Protein AF-K8A081-F1 (afdb_monomer_lite)

Secondary structure (DSSP, 8-state):
-HHHH-TTS-----------SPPPEE-TTT--EEE--

Organism: NCBI:txid1073999

pLDDT: mean 89.06, std 8.4, range [61.25, 97.38]

Foldseek 3Di:
DCVVPNDPDDDDDDDDPPDPFDDWDADPVPRHTPDGD

Radius of gyration: 15.83 Å; chains: 1; bounding box: 33×21×32 Å

Structure (mmCIF, N/CA/C/O backbone):
data_AF-K8A081-F1
#
_entry.id   AF-K8A081-F1
#
loop_
_atom_site.group_PDB
_atom_site.id
_atom_site.type_symbol
_atom_site.label_atom_id
_atom_site.label_alt_id
_atom_site.label_comp_id
_atom_site.label_asym_id
_atom_site.label_entity_id
_atom_site.label_seq_id
_atom_site.pdbx_PDB_ins_code
_atom_site.Cartn_x
_atom_site.Cartn_y
_atom_site.Cartn_z
_atom_site.occupancy
_atom_site.B_iso_or_equiv
_atom_site.auth_seq_id
_atom_site.auth_comp_id
_atom_site.auth_asym_id
_atom_site.auth_atom_id
_atom_site.pdbx_PDB_model_num
ATOM 1 N N . MET A 1 1 ? 14.693 1.620 -9.272 1.00 61.25 1 MET A N 1
ATOM 2 C CA . MET A 1 1 ? 14.039 0.295 -9.302 1.00 61.25 1 MET A CA 1
ATOM 3 C C . MET A 1 1 ? 14.839 -0.678 -10.154 1.00 61.25 1 MET A C 1
ATOM 5 O O . MET A 1 1 ? 15.315 -1.647 -9.589 1.00 61.25 1 MET A O 1
ATOM 9 N N . LEU A 1 2 ? 15.112 -0.360 -11.427 1.00 62.12 2 LEU A N 1
ATOM 10 C CA . LEU A 1 2 ? 16.018 -1.148 -12.287 1.00 62.12 2 LEU A CA 1
ATOM 11 C C . LEU A 1 2 ? 17.398 -1.370 -11.635 1.00 62.12 2 LEU A C 1
ATOM 13 O O . LEU A 1 2 ? 17.859 -2.493 -11.520 1.00 62.12 2 LEU A O 1
ATOM 17 N N . ALA A 1 3 ? 17.991 -0.328 -11.039 1.00 73.88 3 ALA A N 1
ATOM 18 C CA . ALA A 1 3 ? 19.267 -0.444 -10.316 1.00 73.88 3 ALA A CA 1
ATOM 19 C C . ALA A 1 3 ? 19.227 -1.309 -9.034 1.00 73.88 3 ALA A C 1
ATOM 21 O O . ALA A 1 3 ? 20.277 -1.608 -8.478 1.00 73.88 3 ALA A O 1
ATOM 22 N N . GLN A 1 4 ? 18.038 -1.668 -8.535 1.00 90.75 4 GLN A N 1
ATOM 23 C CA . GLN A 1 4 ? 17.889 -2.537 -7.360 1.00 90.75 4 GLN A CA 1
ATOM 24 C C . GLN A 1 4 ? 17.460 -3.962 -7.723 1.00 90.75 4 GLN A C 1
ATOM 26 O O . GLN A 1 4 ? 17.833 -4.888 -7.012 1.00 90.75 4 GLN A O 1
ATOM 31 N N . PHE A 1 5 ? 16.695 -4.140 -8.804 1.00 90.31 5 PHE A N 1
ATOM 32 C CA . PHE A 1 5 ? 16.086 -5.427 -9.159 1.00 90.31 5 PHE A CA 1
ATOM 33 C C . PHE A 1 5 ? 16.482 -5.956 -10.550 1.00 90.31 5 PHE A C 1
ATOM 35 O O . PHE A 1 5 ? 16.091 -7.064 -10.900 1.00 90.31 5 PHE A O 1
ATOM 42 N N . GLY A 1 6 ? 17.286 -5.212 -11.315 1.00 89.12 6 GLY A N 1
ATOM 43 C CA . GLY A 1 6 ? 17.661 -5.539 -12.693 1.00 89.12 6 GLY A CA 1
ATOM 44 C C . GLY A 1 6 ? 16.605 -5.132 -13.723 1.00 89.12 6 GLY A C 1
ATOM 45 O O . GLY A 1 6 ? 15.501 -4.710 -13.370 1.00 89.12 6 GLY A O 1
ATOM 46 N N . ASP A 1 7 ? 16.967 -5.254 -15.002 1.00 89.88 7 ASP A N 1
ATOM 47 C CA . ASP A 1 7 ? 16.141 -4.790 -16.125 1.00 89.88 7 ASP A CA 1
ATOM 48 C C . ASP A 1 7 ? 14.971 -5.725 -16.460 1.00 89.88 7 ASP A C 1
ATOM 50 O O . ASP A 1 7 ? 13.941 -5.269 -16.952 1.00 89.88 7 ASP A O 1
ATOM 54 N N . ASP A 1 8 ? 15.086 -7.011 -16.123 1.00 92.69 8 ASP A N 1
ATOM 55 C CA . ASP A 1 8 ? 14.056 -8.022 -16.395 1.00 92.69 8 ASP A CA 1
ATOM 56 C C . ASP A 1 8 ? 12.962 -8.090 -15.314 1.00 92.69 8 ASP A C 1
ATOM 58 O O . ASP A 1 8 ? 12.007 -8.864 -15.423 1.00 92.69 8 ASP A O 1
ATOM 62 N N . PHE A 1 9 ? 13.084 -7.306 -14.238 1.00 92.00 9 PHE A N 1
ATOM 63 C CA . PHE A 1 9 ? 12.089 -7.313 -13.172 1.00 92.00 9 PHE A CA 1
ATOM 64 C C . PHE A 1 9 ? 10.804 -6.609 -13.637 1.00 92.00 9 PHE A C 1
ATOM 66 O O . PHE A 1 9 ? 10.868 -5.464 -14.089 1.00 92.00 9 PHE A O 1
ATOM 73 N N . PRO A 1 10 ? 9.617 -7.224 -13.495 1.00 91.62 10 PRO A N 1
ATOM 74 C CA . PRO A 1 10 ? 8.376 -6.609 -13.945 1.00 91.62 10 PRO A CA 1
ATOM 75 C C . PRO A 1 10 ? 8.044 -5.380 -13.090 1.00 91.62 10 PRO A C 1
ATOM 77 O O . PRO A 1 10 ? 7.735 -5.481 -11.901 1.00 91.62 10 PRO A O 1
ATOM 80 N N . VAL A 1 11 ? 8.090 -4.201 -13.711 1.00 90.56 11 VAL A N 1
ATOM 81 C CA . VAL A 1 11 ? 7.761 -2.919 -13.081 1.00 90.56 11 VAL A CA 1
ATOM 82 C C . VAL A 1 11 ? 6.437 -2.397 -13.621 1.00 90.56 11 VAL A C 1
ATOM 84 O O . VAL A 1 11 ? 6.237 -2.297 -14.830 1.00 90.56 11 VAL A O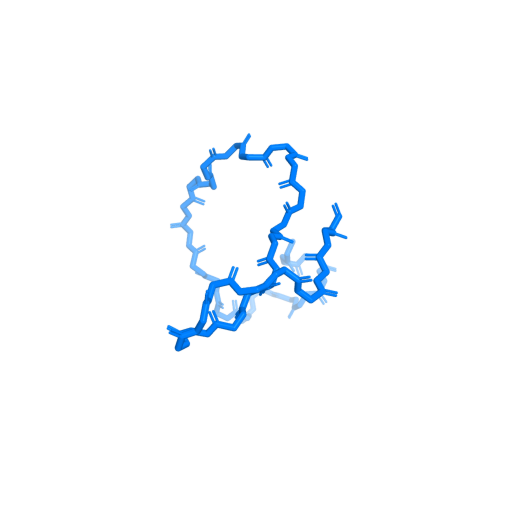 1
ATOM 87 N N . LEU A 1 12 ? 5.544 -1.987 -12.719 1.00 91.50 12 LEU A N 1
ATOM 88 C CA . LEU A 1 12 ? 4.401 -1.169 -13.104 1.00 91.50 12 LEU A CA 1
ATOM 89 C C . LEU A 1 12 ? 4.853 0.287 -13.263 1.00 91.50 12 LEU A C 1
ATOM 91 O O . LEU A 1 12 ? 5.267 0.925 -12.295 1.00 91.50 12 LEU A O 1
ATOM 95 N N . HIS A 1 13 ? 4.749 0.821 -14.476 1.00 90.81 13 HIS A N 1
ATOM 96 C CA . HIS A 1 13 ? 5.066 2.218 -14.753 1.00 90.81 13 HIS A CA 1
ATOM 97 C C . HIS A 1 13 ? 3.855 3.119 -14.491 1.00 90.81 13 HIS A C 1
ATOM 99 O O . HIS A 1 13 ? 2.783 2.921 -15.059 1.00 90.81 13 HIS A O 1
ATOM 105 N N . GLY A 1 14 ? 4.041 4.143 -13.660 1.00 91.75 14 GLY A N 1
ATOM 106 C CA . GLY A 1 14 ? 3.034 5.170 -13.404 1.00 91.75 14 GLY A CA 1
ATOM 107 C C . GLY A 1 14 ? 3.478 6.144 -12.309 1.00 91.75 14 GLY A C 1
ATOM 108 O O . GLY A 1 14 ? 4.305 5.777 -11.469 1.00 91.75 14 GLY A O 1
ATOM 109 N N . PRO A 1 15 ? 2.972 7.391 -12.306 1.00 92.44 15 PRO A N 1
ATOM 110 C CA . PRO A 1 15 ? 3.244 8.326 -11.224 1.00 92.44 15 PRO A CA 1
ATOM 111 C C . PRO A 1 15 ? 2.595 7.840 -9.922 1.00 92.44 15 PRO A C 1
ATOM 113 O O . PRO A 1 15 ? 1.487 7.302 -9.923 1.00 92.44 15 PRO A O 1
ATOM 116 N N . THR A 1 16 ? 3.262 8.065 -8.792 1.00 89.62 16 THR A N 1
ATOM 117 C CA . THR A 1 16 ? 2.646 7.884 -7.472 1.00 89.62 16 THR A CA 1
ATOM 118 C C . THR A 1 16 ? 1.854 9.134 -7.080 1.00 89.62 16 THR A C 1
ATOM 120 O O . THR A 1 16 ? 2.098 10.231 -7.578 1.00 89.62 16 THR A O 1
ATOM 123 N N . GLY A 1 17 ? 0.902 8.992 -6.153 1.00 90.06 17 GLY A N 1
ATOM 124 C CA . GLY A 1 17 ? 0.009 10.083 -5.734 1.00 90.06 17 GLY A CA 1
ATOM 125 C C . GLY A 1 17 ? 0.634 11.169 -4.843 1.00 90.06 17 GLY A C 1
ATOM 126 O O . GLY A 1 17 ? -0.113 11.922 -4.228 1.00 90.06 17 GLY A O 1
ATOM 127 N N . GLY A 1 18 ? 1.963 11.224 -4.700 1.00 90.56 18 GLY A N 1
ATOM 128 C CA . GLY A 1 18 ? 2.663 12.316 -4.003 1.00 90.56 18 GLY A CA 1
ATOM 129 C C . GLY A 1 18 ? 2.373 12.474 -2.503 1.00 90.56 18 GLY A C 1
ATOM 130 O O . GLY A 1 18 ? 2.663 13.526 -1.935 1.00 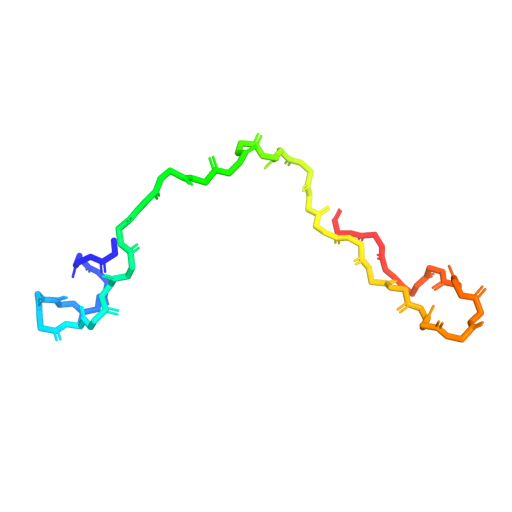90.56 18 GLY A O 1
ATOM 131 N N . ARG A 1 19 ? 1.791 11.467 -1.836 1.00 89.00 19 ARG A N 1
ATOM 132 C CA . ARG A 1 19 ? 1.564 11.518 -0.383 1.00 89.00 19 ARG A CA 1
ATOM 133 C C . ARG A 1 19 ? 2.908 11.567 0.350 1.00 89.00 19 ARG A C 1
ATOM 135 O O . ARG A 1 19 ? 3.752 10.706 0.133 1.00 89.00 19 ARG A O 1
ATOM 142 N N . GLN A 1 20 ? 3.075 12.570 1.212 1.00 86.56 20 GLN A N 1
ATOM 143 C CA . GLN A 1 20 ? 4.300 12.782 1.999 1.00 86.56 20 GLN A CA 1
ATOM 144 C C . GLN A 1 20 ? 4.259 12.089 3.362 1.00 86.56 20 GLN A C 1
ATOM 146 O O . GLN A 1 20 ? 5.299 11.755 3.919 1.00 86.56 20 GLN A O 1
ATOM 151 N N . ASN A 1 21 ? 3.055 11.868 3.889 1.00 83.56 21 ASN A N 1
ATOM 152 C CA . ASN A 1 21 ? 2.880 11.196 5.165 1.00 83.56 21 ASN A CA 1
ATOM 153 C C . ASN A 1 21 ? 2.823 9.678 4.954 1.00 83.56 21 ASN A C 1
ATOM 155 O O . ASN A 1 21 ? 2.191 9.225 3.989 1.00 83.56 21 ASN A O 1
ATOM 159 N N . PRO A 1 22 ? 3.430 8.894 5.855 1.00 85.50 22 PRO A N 1
ATOM 160 C CA . PRO A 1 22 ? 3.292 7.448 5.846 1.00 85.50 22 PRO A CA 1
ATOM 161 C C . PRO A 1 22 ? 1.838 7.008 6.061 1.00 85.50 22 PRO A C 1
ATOM 163 O O . PRO A 1 22 ? 0.982 7.768 6.520 1.00 85.50 22 PRO A O 1
ATOM 166 N N . SER A 1 23 ? 1.543 5.762 5.701 1.00 89.12 23 SER A N 1
ATOM 167 C CA . SER A 1 23 ? 0.202 5.199 5.864 1.00 89.12 23 SER A CA 1
ATOM 168 C C . SER A 1 23 ? -0.109 4.870 7.324 1.00 89.12 23 SER A C 1
ATOM 170 O O . SER A 1 23 ? 0.764 4.464 8.089 1.00 89.12 23 SER A O 1
ATOM 172 N N . GLU A 1 24 ? -1.382 5.005 7.686 1.00 94.12 24 GLU A N 1
ATOM 173 C CA . GLU A 1 2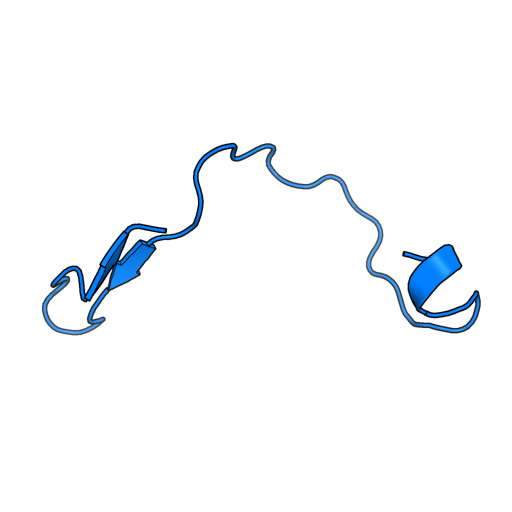4 ? -1.923 4.520 8.953 1.00 94.12 24 GLU A CA 1
ATOM 174 C C . GLU A 1 24 ? -2.385 3.065 8.842 1.00 94.12 24 GLU A C 1
ATOM 176 O O . GLU A 1 24 ? -2.782 2.602 7.770 1.00 94.12 24 GLU A O 1
ATOM 181 N N . ILE A 1 25 ? -2.352 2.355 9.969 1.00 94.62 25 ILE A N 1
ATOM 182 C CA . ILE A 1 25 ? -2.897 1.001 10.086 1.00 94.62 25 ILE A CA 1
ATOM 183 C C . ILE A 1 25 ? -4.061 1.048 11.064 1.00 94.62 25 ILE A C 1
ATOM 185 O O . ILE A 1 25 ? -3.883 1.433 12.224 1.00 94.62 25 ILE A O 1
ATOM 189 N N . ARG A 1 26 ? -5.240 0.641 10.590 1.00 96.06 26 ARG A N 1
ATOM 190 C CA . ARG A 1 26 ? -6.475 0.632 11.372 1.00 96.06 26 ARG A CA 1
ATOM 191 C C . ARG A 1 26 ? -7.094 -0.750 11.443 1.00 96.06 26 ARG A C 1
ATOM 193 O O . ARG A 1 26 ? -6.985 -1.532 10.499 1.00 96.06 26 ARG A O 1
ATOM 200 N N . ASP A 1 27 ? -7.787 -1.003 12.542 1.00 96.88 27 ASP A N 1
ATOM 201 C CA . ASP A 1 27 ? -8.751 -2.089 12.619 1.00 96.88 27 ASP A CA 1
ATOM 202 C C . ASP A 1 27 ? -9.891 -1.847 11.618 1.00 96.88 27 ASP A C 1
ATOM 204 O O . ASP A 1 27 ? -10.466 -0.759 11.574 1.00 96.88 27 ASP A O 1
ATOM 208 N N . ALA A 1 28 ? -10.227 -2.845 10.802 1.00 96.12 28 ALA A N 1
ATOM 209 C CA . ALA A 1 28 ? -11.271 -2.700 9.787 1.00 96.12 28 ALA A CA 1
ATOM 210 C C . ALA A 1 28 ? -12.699 -2.749 10.363 1.00 96.12 28 ALA A C 1
A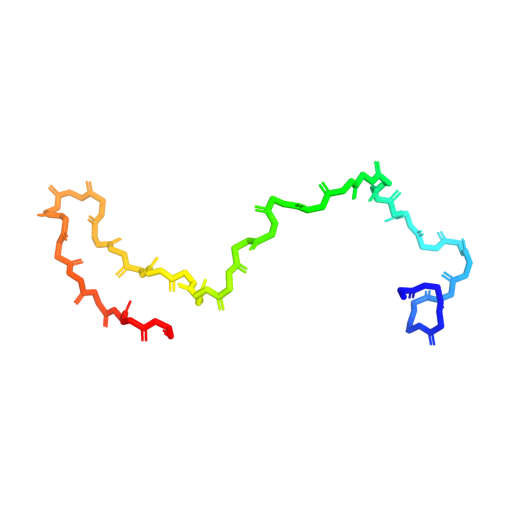TOM 212 O O . ALA A 1 28 ? -13.623 -2.234 9.737 1.00 96.12 28 ALA A O 1
ATOM 213 N N . LEU A 1 29 ? -12.891 -3.373 11.527 1.00 97.38 29 LEU A N 1
ATOM 214 C CA . LEU A 1 29 ? -14.180 -3.497 12.207 1.00 97.38 29 LEU A CA 1
ATOM 215 C C . LEU A 1 29 ? -14.455 -2.281 13.096 1.00 97.38 29 LEU A C 1
ATOM 217 O O . LEU A 1 29 ? -15.585 -1.799 13.135 1.00 97.38 29 LEU A O 1
ATOM 221 N N . THR A 1 30 ? -13.441 -1.790 13.813 1.00 96.81 30 THR A N 1
ATOM 222 C CA . THR A 1 30 ? -13.606 -0.728 14.824 1.00 96.81 30 THR A CA 1
ATOM 223 C C . THR A 1 30 ? -13.057 0.627 14.385 1.00 96.81 30 THR A C 1
ATOM 225 O O . THR A 1 30 ? -13.439 1.654 14.945 1.00 96.81 30 THR A O 1
ATOM 228 N N . GLY A 1 31 ? -12.165 0.659 13.392 1.00 95.12 31 GLY A N 1
ATOM 229 C CA . GLY A 1 31 ? -11.457 1.869 12.968 1.00 95.12 31 GLY A CA 1
ATOM 230 C C . GLY A 1 31 ? -10.341 2.310 13.920 1.00 95.12 31 GLY A C 1
ATOM 231 O O . GLY A 1 31 ? -9.740 3.367 13.692 1.00 95.12 31 GLY A O 1
ATOM 232 N N . GLU A 1 32 ? -10.061 1.533 14.971 1.00 97.31 32 GLU A N 1
ATOM 233 C CA . GLU A 1 32 ? -9.019 1.824 15.953 1.00 97.31 32 GLU A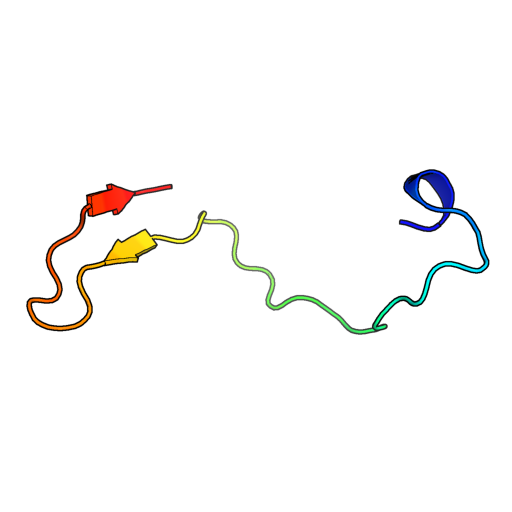 CA 1
ATOM 234 C C . GLU A 1 32 ? -7.647 1.945 15.280 1.00 97.31 32 GLU A C 1
ATOM 236 O O . GLU A 1 32 ? -7.293 1.151 14.409 1.00 97.31 32 GLU A O 1
ATOM 241 N N . LEU A 1 33 ? -6.876 2.966 15.665 1.00 94.38 33 LEU A N 1
ATOM 242 C CA . LEU A 1 33 ? -5.550 3.217 15.113 1.00 94.38 33 LEU A CA 1
ATOM 243 C C . LEU A 1 33 ? -4.512 2.372 15.852 1.00 94.38 33 LEU A C 1
ATOM 245 O O . LEU A 1 33 ? -4.145 2.683 16.981 1.00 94.38 33 LEU A O 1
ATOM 249 N N . PHE A 1 34 ? -3.982 1.357 15.179 1.00 91.44 34 PHE A N 1
ATOM 250 C CA . PHE A 1 34 ? -2.901 0.541 15.732 1.00 91.44 34 PHE A CA 1
ATOM 251 C C . PHE A 1 34 ? -1.537 1.206 15.587 1.00 91.44 34 PHE A C 1
ATOM 253 O O . PHE A 1 34 ? -0.661 1.035 16.433 1.00 91.44 34 PHE A O 1
ATOM 260 N N . ARG A 1 35 ? -1.334 1.947 14.493 1.00 92.44 35 ARG A N 1
ATOM 261 C CA . ARG A 1 35 ? -0.075 2.639 14.228 1.00 92.44 35 ARG A CA 1
ATOM 262 C C . A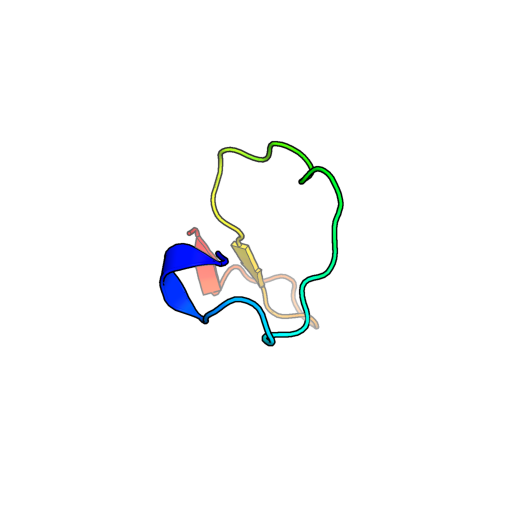RG A 1 35 ? -0.282 3.847 13.330 1.00 92.44 35 ARG A C 1
ATOM 264 O O . ARG A 1 35 ? -0.891 3.740 12.265 1.00 92.44 35 ARG A O 1
ATOM 271 N N . GLN A 1 36 ? 0.353 4.946 13.721 1.00 84.69 36 GLN A N 1
ATOM 272 C CA . GLN A 1 36 ? 0.688 6.036 12.817 1.00 84.69 36 GLN A CA 1
ATOM 273 C C . GLN A 1 36 ? 2.094 5.795 12.260 1.00 84.69 36 GLN A C 1
ATOM 275 O O . GLN A 1 36 ? 3.016 5.452 13.010 1.00 84.69 36 GLN A O 1
ATOM 280 N N . GLY A 1 37 ? 2.222 5.847 10.937 1.00 73.19 37 GLY A N 1
ATOM 281 C CA . GLY A 1 37 ? 3.511 5.719 10.272 1.00 73.19 37 GLY A CA 1
ATOM 282 C C . GLY A 1 37 ? 4.309 7.012 10.318 1.00 73.19 37 GLY A C 1
ATOM 283 O O . GLY A 1 37 ? 3.687 8.098 10.318 1.00 73.19 37 GLY A O 1
#

Sequence (37 aa):
MLAQFGDDFPVLHGPTGGRQNPSEIRDALTGELFRQG